Protein AF-A0A7K2XCK0-F1 (afdb_monomer)

Structure (mmCIF, N/CA/C/O backbone):
data_AF-A0A7K2XCK0-F1
#
_entry.id   AF-A0A7K2XCK0-F1
#
loop_
_atom_site.group_PDB
_atom_site.id
_atom_site.type_symbol
_atom_site.label_atom_id
_atom_site.label_alt_id
_atom_site.label_comp_id
_atom_site.label_asym_id
_atom_site.label_entity_id
_atom_site.label_seq_id
_atom_site.pdbx_PDB_ins_code
_atom_site.Cartn_x
_atom_site.Cartn_y
_atom_site.Cartn_z
_atom_site.occupancy
_atom_site.B_iso_or_equiv
_atom_site.auth_seq_id
_atom_site.auth_comp_id
_atom_site.auth_asym_id
_atom_site.auth_atom_id
_atom_site.pdbx_PDB_model_num
ATOM 1 N N . ALA A 1 1 ? 20.947 2.252 -25.915 1.00 42.28 1 ALA A N 1
ATOM 2 C CA . ALA A 1 1 ? 20.000 3.034 -25.095 1.00 42.28 1 ALA A CA 1
ATOM 3 C C . ALA A 1 1 ? 19.285 2.106 -24.116 1.00 42.28 1 ALA A C 1
ATOM 5 O O . ALA A 1 1 ? 18.314 1.449 -24.484 1.00 42.28 1 ALA A O 1
ATOM 6 N N . ALA A 1 2 ? 19.806 1.985 -22.892 1.00 46.41 2 ALA A N 1
ATOM 7 C CA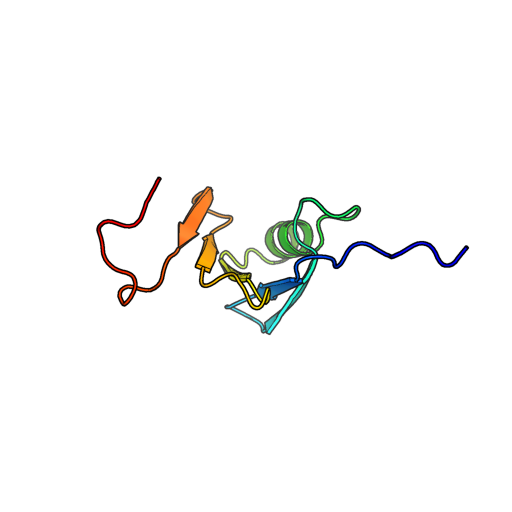 . ALA A 1 2 ? 19.099 1.299 -21.818 1.00 46.41 2 ALA A CA 1
ATOM 8 C C . ALA A 1 2 ? 17.929 2.196 -21.409 1.00 46.41 2 ALA A C 1
ATOM 10 O O . ALA A 1 2 ? 18.117 3.308 -20.925 1.00 46.41 2 ALA A O 1
ATOM 11 N N . ARG A 1 3 ? 16.710 1.752 -21.706 1.00 49.53 3 ARG A N 1
ATOM 12 C CA . ARG A 1 3 ? 15.487 2.446 -21.312 1.00 49.53 3 ARG A CA 1
ATOM 13 C C . ARG A 1 3 ? 15.472 2.393 -19.792 1.00 49.53 3 ARG A C 1
ATOM 15 O O . ARG A 1 3 ? 15.322 1.300 -19.247 1.00 49.53 3 ARG A O 1
ATOM 22 N N . HIS A 1 4 ? 15.689 3.525 -19.128 1.00 51.06 4 HIS A N 1
ATOM 23 C CA . HIS A 1 4 ? 15.466 3.640 -17.693 1.00 51.06 4 HIS A CA 1
ATOM 24 C C . HIS A 1 4 ? 14.024 3.188 -17.460 1.00 51.06 4 HIS A C 1
ATOM 26 O O . HIS A 1 4 ? 13.083 3.894 -17.817 1.00 51.06 4 HIS A O 1
ATOM 32 N N . ARG A 1 5 ? 13.832 1.958 -16.973 1.00 48.75 5 ARG A N 1
ATOM 33 C CA . ARG A 1 5 ? 12.526 1.522 -16.492 1.00 48.75 5 ARG A CA 1
ATOM 34 C C . ARG A 1 5 ? 12.285 2.420 -15.290 1.00 48.75 5 ARG A C 1
ATOM 36 O O . ARG A 1 5 ? 12.977 2.276 -14.288 1.00 48.75 5 ARG A O 1
ATOM 43 N N . THR A 1 6 ? 11.423 3.417 -15.451 1.00 55.62 6 THR A N 1
ATOM 44 C CA . THR A 1 6 ? 11.002 4.304 -14.370 1.00 55.62 6 THR A CA 1
ATOM 45 C C . THR A 1 6 ? 10.671 3.435 -13.165 1.00 55.62 6 THR A C 1
ATOM 47 O O . THR A 1 6 ? 9.927 2.459 -13.291 1.00 55.62 6 THR A O 1
ATOM 50 N N . TRP A 1 7 ? 11.312 3.721 -12.030 1.00 55.69 7 TRP A N 1
ATOM 51 C CA . TRP A 1 7 ? 11.087 2.995 -10.788 1.00 55.69 7 TRP A CA 1
ATOM 52 C C . TRP A 1 7 ? 9.580 2.916 -10.536 1.00 55.69 7 TRP A C 1
ATOM 54 O O . TRP A 1 7 ? 8.902 3.938 -10.432 1.00 55.69 7 TRP A O 1
ATOM 64 N N . ARG A 1 8 ? 9.034 1.697 -10.513 1.00 69.94 8 ARG A N 1
ATOM 65 C CA . ARG A 1 8 ? 7.622 1.494 -10.194 1.00 69.94 8 ARG A CA 1
ATOM 66 C C . ARG A 1 8 ? 7.502 1.608 -8.686 1.00 69.94 8 ARG A C 1
ATOM 68 O O . ARG A 1 8 ? 8.043 0.758 -7.986 1.00 69.94 8 ARG A O 1
ATOM 75 N N . ARG A 1 9 ? 6.816 2.642 -8.195 1.00 84.56 9 ARG A N 1
ATOM 76 C CA . ARG A 1 9 ? 6.474 2.745 -6.770 1.00 84.56 9 ARG A CA 1
ATOM 77 C C . ARG A 1 9 ? 5.753 1.462 -6.354 1.00 84.56 9 ARG A C 1
ATOM 79 O O . ARG A 1 9 ? 4.734 1.110 -6.954 1.00 84.56 9 ARG A O 1
ATOM 86 N N . LEU A 1 10 ? 6.337 0.738 -5.404 1.00 91.69 10 LEU A N 1
ATOM 87 C CA . LEU A 1 10 ? 5.831 -0.544 -4.923 1.00 91.69 10 LEU A CA 1
ATOM 88 C C . LEU A 1 10 ? 4.887 -0.337 -3.745 1.00 91.69 10 LEU A C 1
ATOM 90 O O . LEU A 1 10 ? 4.987 0.650 -3.016 1.00 91.69 10 LEU A O 1
ATOM 94 N N . ARG A 1 11 ? 3.975 -1.291 -3.585 1.00 94.19 11 ARG A N 1
ATOM 95 C CA . ARG A 1 11 ? 2.941 -1.316 -2.561 1.00 94.19 11 ARG A CA 1
ATOM 96 C C . ARG A 1 11 ? 2.912 -2.658 -1.879 1.00 94.19 11 ARG A C 1
ATOM 98 O O . ARG A 1 11 ? 2.848 -3.675 -2.559 1.00 94.19 11 ARG A O 1
ATOM 105 N N . TRP A 1 12 ? 2.948 -2.639 -0.556 1.00 96.12 12 TRP A N 1
ATOM 106 C CA . TRP A 1 12 ? 2.910 -3.821 0.289 1.00 96.12 12 TRP A CA 1
ATOM 107 C C . TRP A 1 12 ? 1.552 -3.938 0.973 1.00 96.12 12 TRP A C 1
ATOM 109 O O . TRP A 1 12 ? 1.124 -3.025 1.673 1.00 96.12 12 TRP A O 1
ATOM 119 N N . CYS A 1 13 ? 0.853 -5.048 0.765 1.00 97.44 13 CYS A N 1
ATOM 120 C CA . CYS A 1 13 ? -0.447 -5.299 1.370 1.00 97.44 13 CYS A CA 1
ATOM 121 C C . CYS A 1 13 ? -0.297 -5.552 2.874 1.00 97.44 13 CYS A C 1
ATOM 123 O O . CYS A 1 13 ? 0.320 -6.539 3.276 1.00 97.44 13 CYS A O 1
ATOM 125 N N . ALA A 1 14 ? -0.933 -4.717 3.695 1.00 97.56 14 ALA A N 1
ATOM 126 C CA . ALA A 1 14 ? -0.850 -4.822 5.152 1.00 97.56 14 ALA A CA 1
ATOM 127 C C . ALA A 1 14 ? -1.558 -6.068 5.718 1.00 97.56 14 ALA A C 1
ATOM 129 O O . ALA A 1 14 ? -1.290 -6.471 6.845 1.00 97.56 14 ALA A O 1
ATOM 130 N N . THR A 1 15 ? -2.453 -6.690 4.944 1.00 98.19 15 THR A N 1
ATOM 131 C CA . THR A 1 15 ? -3.206 -7.880 5.367 1.00 98.19 15 THR A CA 1
ATOM 132 C C . THR A 1 15 ? -2.434 -9.179 5.139 1.00 98.19 15 THR A C 1
ATOM 134 O O . THR A 1 15 ? -2.466 -10.065 5.985 1.00 98.19 15 THR A O 1
ATOM 137 N N . CYS A 1 16 ? -1.759 -9.320 3.993 1.00 98.12 16 CYS A N 1
ATOM 138 C CA . CYS A 1 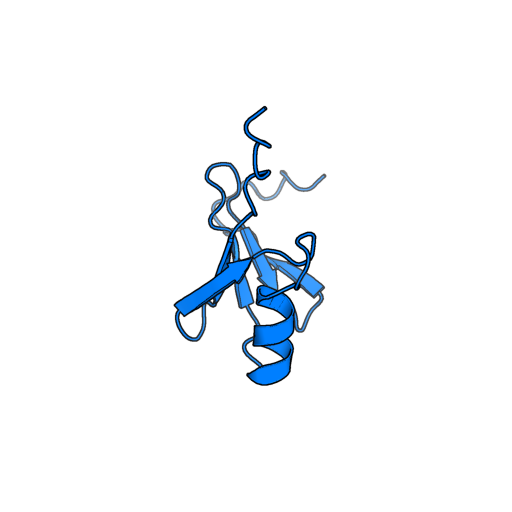16 ? -1.179 -10.605 3.573 1.00 98.12 16 CYS A CA 1
ATOM 139 C C . CYS A 1 16 ? 0.259 -10.522 3.049 1.00 98.12 16 CYS A C 1
ATOM 141 O O . CYS A 1 16 ? 0.819 -11.529 2.626 1.00 98.12 16 CYS A O 1
ATOM 143 N N . GLY A 1 17 ? 0.845 -9.328 3.011 1.00 97.25 17 GLY A N 1
ATOM 144 C CA . GLY A 1 17 ? 2.227 -9.108 2.604 1.00 97.25 17 GLY A CA 1
ATOM 145 C C . GLY A 1 17 ? 2.516 -9.149 1.099 1.00 97.25 17 GLY A C 1
ATOM 146 O O . GLY A 1 17 ? 3.680 -9.072 0.711 1.00 97.25 17 GLY A O 1
ATOM 147 N N . TYR A 1 18 ? 1.494 -9.251 0.242 1.00 96.62 18 TYR A N 1
ATOM 148 C CA . TYR A 1 18 ? 1.661 -9.181 -1.216 1.00 96.62 18 TYR A CA 1
ATOM 149 C C . TYR A 1 18 ? 2.309 -7.855 -1.642 1.00 96.62 18 TYR A C 1
ATOM 151 O O . TYR A 1 18 ? 1.932 -6.800 -1.131 1.00 96.62 18 TYR A O 1
ATOM 159 N N . VAL A 1 19 ? 3.240 -7.896 -2.603 1.00 94.00 19 VAL A N 1
ATOM 160 C CA . VAL A 1 19 ? 3.876 -6.696 -3.167 1.00 94.00 19 VAL A CA 1
ATOM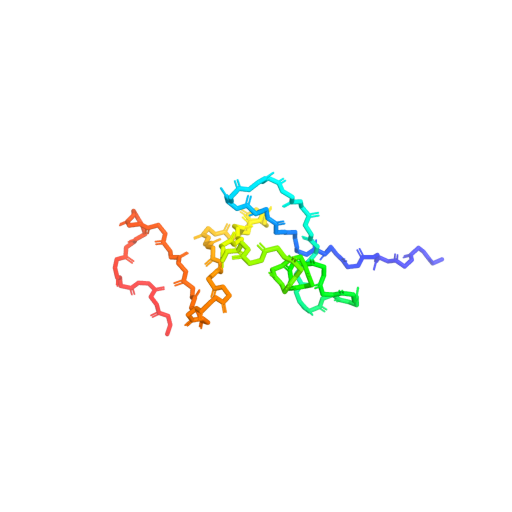 161 C C . VAL A 1 19 ? 3.460 -6.502 -4.623 1.00 94.00 19 VAL A C 1
ATOM 163 O O . VAL A 1 19 ? 3.770 -7.327 -5.479 1.00 94.00 19 VAL A O 1
ATOM 166 N N . GLY A 1 20 ? 2.797 -5.380 -4.906 1.00 91.00 20 GLY A N 1
ATOM 167 C CA . GLY A 1 20 ? 2.367 -4.972 -6.245 1.00 91.00 20 GLY A CA 1
ATOM 168 C C . GLY A 1 20 ? 2.930 -3.608 -6.644 1.00 91.00 20 GLY A C 1
ATOM 169 O O . GLY A 1 20 ? 3.360 -2.827 -5.800 1.00 91.00 20 GLY A O 1
ATOM 170 N N . CYS A 1 21 ? 2.938 -3.288 -7.939 1.00 88.75 21 CYS A N 1
ATOM 171 C CA . CYS A 1 21 ? 3.188 -1.913 -8.376 1.00 88.75 21 CYS A CA 1
ATOM 172 C C . CYS A 1 21 ? 1.945 -1.035 -8.164 1.00 88.75 21 CYS A C 1
ATOM 174 O O . CYS A 1 21 ? 0.815 -1.521 -8.209 1.00 88.75 21 CYS A O 1
ATOM 176 N N . CYS A 1 22 ? 2.185 0.260 -7.954 1.00 77.19 22 CYS A N 1
ATOM 177 C CA . CYS A 1 22 ? 1.160 1.298 -7.858 1.00 77.19 22 CYS A CA 1
ATOM 178 C C . CYS A 1 22 ? 0.293 1.383 -9.129 1.00 77.19 22 CYS A C 1
ATOM 180 O O . CYS A 1 22 ? 0.732 1.012 -10.220 1.00 77.19 22 CYS A O 1
ATOM 182 N N . ASP A 1 23 ? -0.910 1.933 -8.988 1.00 67.75 23 ASP A N 1
ATOM 183 C CA . ASP A 1 23 ? -1.964 2.009 -10.009 1.00 67.75 23 ASP A CA 1
ATOM 184 C C . ASP A 1 23 ? -1.574 2.841 -11.237 1.00 67.75 23 ASP A C 1
ATOM 186 O O . ASP A 1 23 ? -2.061 2.617 -12.341 1.00 67.75 23 ASP A O 1
ATOM 190 N N . SER A 1 24 ? -0.610 3.748 -11.070 1.00 67.12 24 SER A N 1
ATOM 191 C CA . SER A 1 24 ? 0.008 4.511 -12.163 1.00 67.12 24 SER A CA 1
ATOM 192 C C . SER A 1 24 ? 0.964 3.684 -13.037 1.00 67.12 24 SER A C 1
ATOM 194 O O . SER A 1 24 ? 1.443 4.160 -14.067 1.00 67.12 24 SER A O 1
ATOM 196 N N . SER A 1 25 ? 1.269 2.439 -12.659 1.00 64.44 25 SER A N 1
ATOM 197 C CA . SER A 1 25 ? 2.012 1.508 -13.507 1.00 64.44 25 SER A CA 1
ATOM 198 C C . SER A 1 25 ? 1.071 0.706 -14.409 1.00 64.44 25 SER A C 1
ATOM 200 O O . SER A 1 25 ? 0.048 0.226 -13.926 1.00 64.44 25 SER A O 1
ATOM 202 N N . PRO A 1 26 ? 1.438 0.436 -15.680 1.00 62.16 26 PRO A N 1
ATOM 203 C CA . PRO A 1 26 ? 0.730 -0.551 -16.492 1.00 62.16 26 PRO A CA 1
ATOM 204 C C . PRO A 1 26 ? 0.577 -1.869 -15.721 1.00 62.16 26 PRO A C 1
ATOM 206 O O . PRO A 1 26 ? 1.576 -2.446 -15.282 1.00 62.16 26 PRO A O 1
ATOM 209 N N . GLY A 1 27 ? -0.676 -2.292 -15.544 1.00 64.25 27 GLY A N 1
ATOM 210 C CA . GLY A 1 27 ? -1.070 -3.495 -14.807 1.00 64.25 27 GLY A CA 1
ATOM 211 C C . GLY A 1 27 ? -1.729 -3.245 -13.447 1.00 64.25 27 GLY A C 1
ATOM 212 O O . GLY A 1 27 ? -2.415 -4.146 -12.982 1.00 64.25 27 GLY A O 1
ATOM 213 N N . ALA A 1 28 ? -1.558 -2.062 -12.833 1.00 78.25 28 ALA A N 1
ATOM 214 C CA . ALA A 1 28 ? -2.193 -1.671 -11.563 1.00 78.25 28 ALA A CA 1
ATOM 215 C C . ALA A 1 28 ? -2.266 -2.814 -10.521 1.00 78.25 28 ALA A C 1
ATOM 217 O O . ALA A 1 28 ? -3.327 -3.123 -9.980 1.00 78.25 28 ALA A O 1
ATOM 218 N N . HIS A 1 29 ? -1.142 -3.507 -10.290 1.00 88.06 29 HIS A N 1
ATOM 219 C CA . HIS A 1 29 ? -1.144 -4.793 -9.579 1.00 88.06 29 HIS A CA 1
ATOM 220 C C . HIS A 1 29 ? -1.615 -4.688 -8.122 1.00 88.06 29 HIS A C 1
ATOM 222 O O . HIS A 1 29 ? -2.187 -5.644 -7.608 1.00 88.06 29 HIS A O 1
ATOM 228 N N . ALA A 1 30 ? -1.393 -3.553 -7.453 1.00 92.50 30 ALA A N 1
ATOM 229 C CA . ALA A 1 30 ? -1.895 -3.334 -6.098 1.00 92.50 30 ALA A CA 1
ATOM 230 C C . ALA A 1 30 ? -3.433 -3.249 -6.063 1.00 92.50 30 ALA A C 1
ATOM 232 O O . ALA A 1 30 ? -4.059 -3.946 -5.266 1.00 92.50 30 ALA A O 1
ATOM 233 N N . HIS A 1 31 ? -4.042 -2.475 -6.967 1.00 92.50 31 HIS A N 1
ATOM 234 C CA . HIS A 1 31 ? -5.497 -2.405 -7.093 1.00 92.50 31 HIS A CA 1
ATOM 235 C C . HIS A 1 31 ? -6.112 -3.727 -7.572 1.00 92.50 31 HIS A C 1
ATOM 237 O O . HIS A 1 31 ? -7.100 -4.184 -7.005 1.00 92.50 31 HIS A O 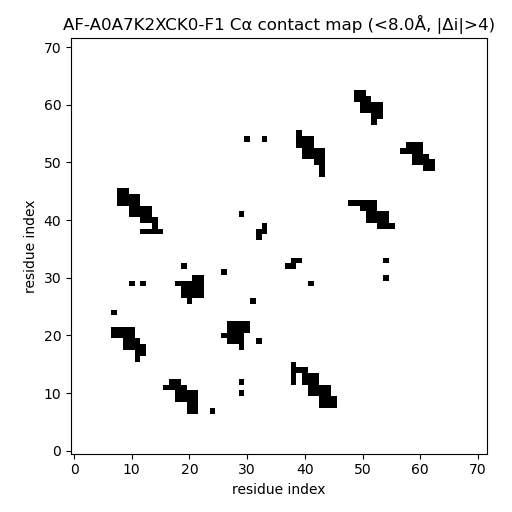1
ATOM 243 N N . ALA A 1 32 ? -5.507 -4.405 -8.552 1.00 93.75 32 ALA A N 1
ATOM 244 C CA . ALA A 1 32 ? -5.981 -5.718 -8.995 1.00 93.75 32 ALA A CA 1
ATOM 245 C C . ALA A 1 32 ? -5.974 -6.746 -7.850 1.00 93.75 32 ALA A C 1
ATOM 247 O O . ALA A 1 32 ? -6.919 -7.518 -7.693 1.00 93.75 32 ALA A O 1
ATOM 248 N N . HIS A 1 33 ? -4.931 -6.723 -7.016 1.00 95.62 33 HIS A N 1
ATOM 249 C CA . HIS A 1 33 ? -4.853 -7.542 -5.809 1.00 95.62 33 HIS A CA 1
ATOM 250 C C . HIS A 1 33 ? -5.963 -7.200 -4.810 1.00 95.62 33 HIS A C 1
ATOM 252 O O . HIS A 1 33 ? -6.607 -8.113 -4.291 1.00 95.62 33 HIS A O 1
ATOM 258 N N . HIS A 1 34 ? -6.232 -5.912 -4.573 1.00 96.00 34 HIS A N 1
ATOM 259 C CA . HIS A 1 34 ? -7.364 -5.481 -3.750 1.00 96.00 34 HIS A CA 1
ATOM 260 C C . HIS A 1 34 ? -8.694 -6.041 -4.280 1.00 96.00 34 HIS A C 1
ATOM 262 O O . HIS A 1 34 ? -9.409 -6.695 -3.528 1.00 96.00 34 HIS A O 1
ATOM 268 N N . LEU A 1 35 ? -8.987 -5.875 -5.574 1.00 95.31 35 LEU A N 1
ATOM 269 C CA . LEU A 1 35 ? -10.227 -6.367 -6.188 1.00 95.31 35 LEU A CA 1
ATOM 270 C C . LEU A 1 35 ? -10.378 -7.892 -6.081 1.00 95.31 35 LEU A C 1
ATOM 272 O O . LEU A 1 35 ? -11.484 -8.392 -5.898 1.00 95.31 35 LEU A O 1
ATOM 276 N N . ALA A 1 36 ? -9.276 -8.636 -6.190 1.00 97.12 36 ALA A N 1
ATOM 277 C CA . ALA A 1 36 ? -9.292 -10.095 -6.134 1.00 97.12 36 ALA A CA 1
ATOM 278 C C . ALA A 1 36 ? -9.426 -10.660 -4.709 1.00 97.12 36 ALA A C 1
ATOM 280 O O . ALA A 1 36 ? -9.933 -11.767 -4.539 1.00 97.12 36 ALA A O 1
ATOM 281 N N . THR A 1 37 ? -8.940 -9.940 -3.693 1.00 98.12 37 THR A N 1
ATOM 282 C CA . THR A 1 37 ? -8.802 -10.466 -2.319 1.00 98.12 37 THR A CA 1
ATOM 283 C C . THR A 1 37 ? -9.648 -9.742 -1.277 1.00 98.12 37 THR A C 1
ATOM 285 O O . THR A 1 37 ? -9.849 -10.264 -0.185 1.00 98.12 37 THR A O 1
AT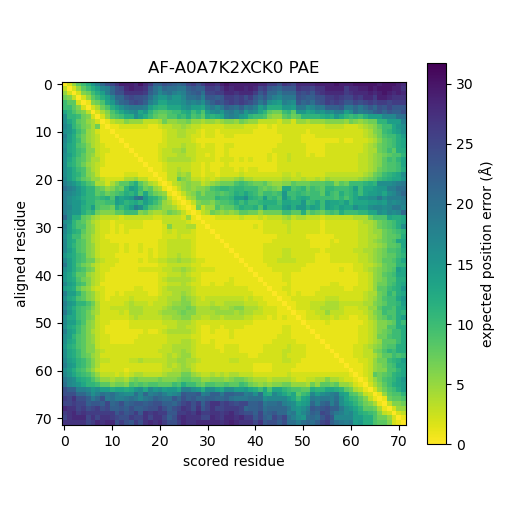OM 288 N N . GLY A 1 38 ? -10.119 -8.533 -1.575 1.00 97.69 38 GLY A N 1
ATOM 289 C CA . GLY A 1 38 ? -10.769 -7.649 -0.611 1.00 97.69 38 GLY A CA 1
ATOM 290 C C . GLY A 1 38 ? -9.815 -7.038 0.421 1.00 97.69 38 GLY A C 1
ATOM 291 O O . GLY A 1 38 ? -10.278 -6.401 1.362 1.00 97.69 38 GLY A O 1
ATOM 292 N N . HIS A 1 39 ? -8.492 -7.206 0.289 1.00 98.38 39 HIS A N 1
ATOM 293 C CA . HIS A 1 39 ? -7.544 -6.629 1.244 1.00 98.38 39 HIS A CA 1
ATOM 294 C C . HIS A 1 39 ? -7.492 -5.101 1.090 1.00 98.38 39 HIS A C 1
ATOM 296 O O . HIS A 1 39 ? -7.127 -4.618 0.015 1.00 98.38 39 HIS A O 1
ATOM 302 N N . PRO A 1 40 ? -7.850 -4.320 2.124 1.00 97.31 40 PRO A N 1
ATOM 303 C CA . PRO A 1 40 ? -8.193 -2.913 1.932 1.00 97.31 40 PRO A CA 1
ATOM 304 C C . PRO A 1 40 ? -6.985 -1.977 1.912 1.00 97.31 40 PRO A C 1
ATOM 306 O O . PR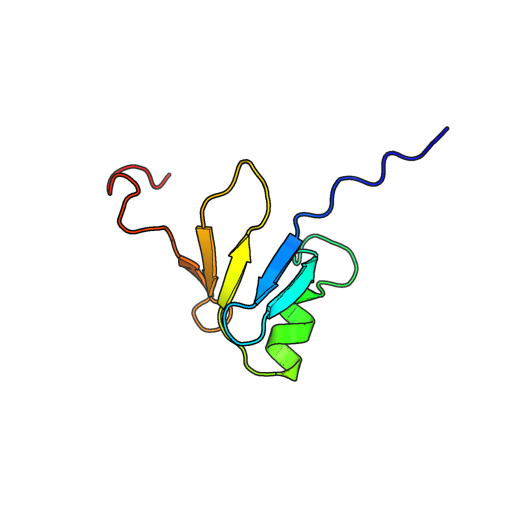O A 1 40 ? -7.077 -0.901 1.333 1.00 97.31 40 PRO A O 1
ATOM 309 N N . VAL A 1 41 ? -5.861 -2.355 2.532 1.00 97.62 41 VAL A N 1
ATOM 310 C CA . VAL A 1 41 ? -4.750 -1.428 2.793 1.00 97.62 41 VAL A CA 1
ATOM 311 C C . VAL A 1 41 ? -3.451 -1.891 2.143 1.00 97.62 41 VAL A C 1
ATOM 313 O O . VAL A 1 41 ? -3.018 -3.035 2.325 1.00 97.62 41 VAL A O 1
ATOM 316 N N . ALA A 1 42 ? -2.789 -0.968 1.439 1.00 96.31 42 ALA A N 1
ATOM 317 C CA . ALA A 1 42 ? -1.439 -1.160 0.923 1.00 96.31 42 ALA A CA 1
ATOM 318 C C . ALA A 1 42 ? -0.504 0.008 1.279 1.00 96.31 42 ALA A C 1
ATOM 320 O O . ALA A 1 42 ? -0.773 1.165 0.964 1.00 96.31 42 ALA A O 1
ATOM 321 N N . VAL A 1 43 ? 0.620 -0.313 1.915 1.00 95.81 43 VAL A N 1
ATOM 322 C CA . VAL A 1 43 ? 1.654 0.622 2.377 1.00 95.81 43 VAL A CA 1
ATOM 323 C C . VAL A 1 43 ? 2.593 0.972 1.228 1.00 95.81 43 VAL A C 1
ATOM 325 O O . VAL A 1 43 ? 2.952 0.091 0.439 1.00 95.81 43 VAL A O 1
ATOM 328 N N . SER A 1 44 ? 2.995 2.241 1.111 1.00 93.56 44 SER A N 1
ATOM 329 C CA . SER A 1 44 ? 4.043 2.613 0.161 1.00 93.56 44 SER A CA 1
ATOM 330 C C . SER A 1 44 ? 5.404 2.089 0.609 1.00 93.56 44 SER A C 1
ATOM 332 O O . SER A 1 44 ? 5.759 2.163 1.778 1.00 93.56 44 SER A O 1
ATOM 334 N N . LEU A 1 45 ? 6.170 1.548 -0.337 1.00 91.81 45 LEU A N 1
ATOM 335 C CA . LEU A 1 45 ? 7.563 1.149 -0.117 1.00 91.81 45 LEU A CA 1
ATOM 336 C C . LEU A 1 45 ? 8.557 2.135 -0.747 1.00 91.81 45 LEU A C 1
ATOM 338 O O . LEU A 1 45 ? 9.743 1.820 -0.863 1.00 91.81 45 LEU A O 1
ATOM 342 N N . 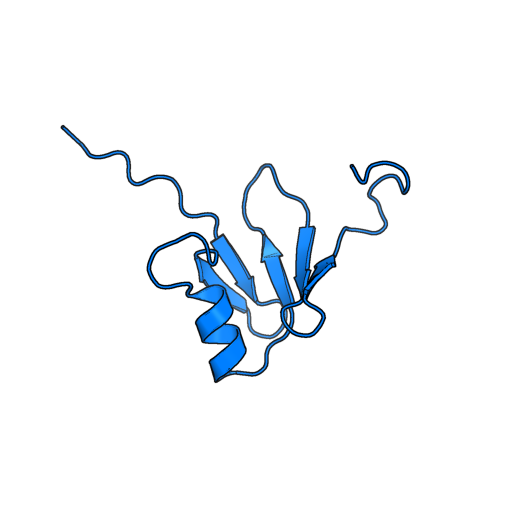ALA A 1 46 ? 8.090 3.285 -1.240 1.00 89.38 46 ALA A N 1
ATOM 343 C CA . ALA A 1 46 ? 8.995 4.292 -1.774 1.00 89.38 46 ALA A CA 1
ATOM 344 C C . ALA A 1 46 ? 9.794 4.937 -0.618 1.00 89.38 46 ALA A C 1
ATOM 346 O O . ALA A 1 46 ? 9.196 5.271 0.400 1.00 89.38 46 ALA A O 1
ATOM 347 N N . PRO A 1 47 ? 11.123 5.117 -0.742 1.00 86.31 47 PRO A N 1
ATOM 348 C CA . PRO A 1 47 ? 11.954 5.631 0.355 1.00 86.31 47 PRO A CA 1
ATOM 349 C C . PRO A 1 47 ? 11.596 7.049 0.822 1.00 86.31 47 PRO A C 1
ATOM 351 O O . PRO A 1 47 ? 11.958 7.439 1.926 1.00 86.31 47 PRO A O 1
ATOM 354 N N . ASP A 1 48 ? 10.949 7.827 -0.043 1.00 87.69 48 ASP A N 1
ATOM 355 C CA . ASP A 1 48 ? 10.515 9.209 0.163 1.00 87.69 48 ASP A CA 1
ATOM 356 C C . ASP A 1 48 ? 9.036 9.330 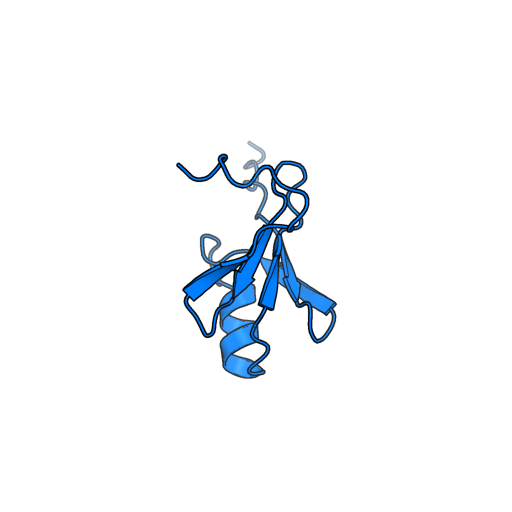0.575 1.00 87.69 48 ASP A C 1
ATOM 358 O O . ASP A 1 48 ? 8.520 10.439 0.694 1.00 87.69 48 ASP A O 1
ATOM 362 N N . GLU A 1 49 ? 8.343 8.210 0.790 1.00 89.31 49 GLU A N 1
ATOM 363 C CA . GLU A 1 49 ? 6.922 8.165 1.131 1.00 89.31 49 GLU A CA 1
ATOM 364 C C . GLU A 1 49 ? 6.705 7.439 2.462 1.00 89.31 49 GLU A C 1
ATOM 366 O O . GLU A 1 49 ? 7.159 6.313 2.641 1.00 89.31 49 GLU A O 1
ATOM 371 N N . ASP A 1 50 ? 5.944 8.053 3.368 1.00 91.31 50 ASP A N 1
ATOM 372 C CA . ASP A 1 50 ? 5.549 7.448 4.645 1.00 91.31 50 ASP A CA 1
ATOM 373 C C . ASP A 1 50 ? 4.024 7.504 4.807 1.00 91.31 50 ASP A C 1
ATOM 375 O O . ASP A 1 50 ? 3.464 8.349 5.506 1.00 91.31 50 ASP A O 1
ATOM 379 N N . TRP A 1 51 ? 3.331 6.664 4.034 1.00 93.44 51 TRP A N 1
ATOM 380 C CA . TRP A 1 51 ? 1.870 6.592 3.995 1.00 93.44 51 TRP A CA 1
ATOM 381 C C . TRP A 1 51 ? 1.374 5.243 3.452 1.00 93.44 51 TRP A C 1
ATOM 383 O O . TRP A 1 51 ? 2.100 4.493 2.790 1.00 93.44 51 TRP A O 1
ATOM 393 N N . ALA A 1 52 ? 0.099 4.945 3.690 1.00 95.12 52 ALA A N 1
ATOM 394 C CA . ALA A 1 52 ? -0.618 3.815 3.106 1.00 95.12 52 ALA A CA 1
ATOM 395 C C . ALA A 1 52 ? -1.889 4.271 2.378 1.00 95.12 52 ALA A C 1
ATOM 397 O O . ALA A 1 52 ? -2.444 5.326 2.668 1.00 95.12 52 ALA A O 1
ATOM 398 N N . TRP A 1 53 ? -2.336 3.491 1.400 1.00 95.44 53 TRP A N 1
ATOM 399 C CA . TRP A 1 53 ? -3.599 3.706 0.698 1.00 95.44 53 TRP A CA 1
ATOM 400 C C . TRP A 1 53 ? -4.659 2.758 1.248 1.00 95.44 53 TRP A C 1
ATOM 402 O O . TRP A 1 53 ? -4.398 1.553 1.321 1.00 95.44 53 TRP A O 1
ATOM 412 N N . CYS A 1 54 ? -5.837 3.279 1.594 1.00 96.31 54 CYS A N 1
ATOM 413 C CA . CYS A 1 54 ? -7.033 2.465 1.781 1.00 96.31 54 CYS A CA 1
ATOM 414 C C . CYS A 1 54 ? -7.834 2.458 0.476 1.00 96.31 54 CYS A C 1
ATOM 416 O O . CYS A 1 54 ? -8.384 3.482 0.086 1.00 96.31 54 CYS A O 1
ATOM 418 N N . PHE A 1 55 ? -7.916 1.307 -0.190 1.00 94.56 55 PHE A N 1
ATOM 419 C CA . PHE A 1 55 ? -8.719 1.153 -1.404 1.00 94.56 55 PHE A CA 1
ATOM 420 C C . PHE A 1 55 ? -10.222 1.229 -1.124 1.00 94.56 55 PHE A C 1
ATOM 422 O O . PHE A 1 55 ? -10.958 1.734 -1.959 1.00 94.56 55 PHE A O 1
ATOM 429 N N . ALA A 1 56 ? -10.672 0.746 0.039 1.00 96.19 56 ALA A N 1
ATOM 430 C CA . ALA A 1 56 ? -12.094 0.707 0.379 1.00 96.19 56 ALA A CA 1
ATOM 431 C C . ALA A 1 56 ? -12.686 2.104 0.625 1.00 96.19 56 ALA A C 1
ATOM 433 O O . ALA A 1 56 ? -13.821 2.362 0.240 1.00 96.19 56 ALA A O 1
ATOM 434 N N . ASP A 1 57 ? -11.905 2.987 1.249 1.00 96.75 57 ASP A N 1
ATOM 435 C CA . ASP A 1 57 ? -12.330 4.342 1.619 1.00 96.75 57 ASP A CA 1
ATOM 436 C C . ASP A 1 57 ? -11.727 5.429 0.710 1.00 96.75 57 ASP A C 1
ATOM 438 O O . ASP A 1 57 ? -11.959 6.615 0.930 1.00 96.75 57 ASP A O 1
ATOM 442 N N . GLU A 1 58 ? -10.916 5.032 -0.276 1.00 94.88 58 GLU A N 1
ATOM 443 C CA . GLU A 1 58 ? -10.208 5.915 -1.214 1.00 94.88 58 GLU A CA 1
ATOM 444 C C . GLU A 1 58 ? -9.441 7.066 -0.533 1.00 94.88 58 GLU A C 1
ATOM 446 O O . GLU A 1 58 ? -9.500 8.225 -0.95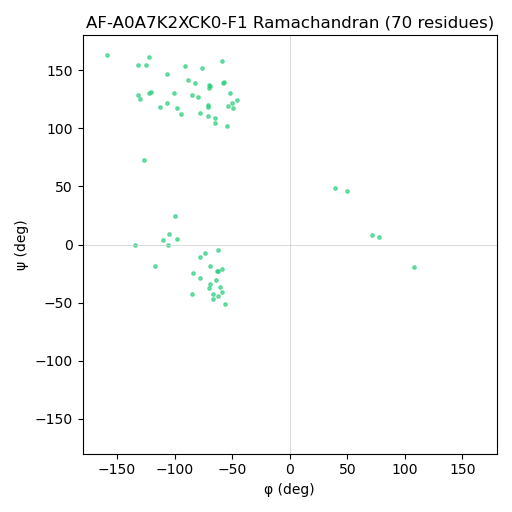2 1.00 94.88 58 GLU A O 1
ATOM 451 N N . LEU A 1 59 ? -8.698 6.752 0.534 1.00 95.44 59 LEU A N 1
ATOM 452 C CA . LEU A 1 59 ? -7.988 7.750 1.339 1.00 95.44 59 LEU A CA 1
ATOM 453 C C . LEU A 1 59 ? -6.528 7.394 1.625 1.00 95.44 59 LEU A C 1
ATOM 455 O O . LEU A 1 59 ? -6.124 6.225 1.680 1.00 95.44 59 LEU A O 1
ATOM 459 N N . PHE A 1 60 ? -5.736 8.444 1.851 1.00 94.56 60 PHE A N 1
ATOM 460 C CA . PHE A 1 60 ? -4.380 8.339 2.376 1.00 94.56 60 PHE A CA 1
ATOM 461 C C . PHE A 1 60 ? -4.420 8.149 3.893 1.00 94.56 60 PHE A C 1
ATOM 463 O O . PHE A 1 60 ? -5.002 8.944 4.628 1.00 94.56 60 PHE A O 1
ATOM 470 N N . LEU A 1 61 ? -3.746 7.106 4.360 1.00 94.81 61 LEU A N 1
ATOM 471 C CA . LEU A 1 61 ? -3.444 6.864 5.761 1.00 94.81 61 LEU A CA 1
ATOM 472 C C . LEU A 1 61 ? -2.022 7.349 6.029 1.00 94.81 61 LEU A C 1
ATOM 474 O O . LEU A 1 61 ? -1.067 6.814 5.467 1.00 94.81 61 LEU A O 1
ATOM 478 N N . VAL A 1 62 ? -1.882 8.342 6.900 1.00 92.94 62 VAL A N 1
ATOM 479 C CA . VAL A 1 62 ? -0.581 8.840 7.360 1.00 92.94 62 VAL A CA 1
ATOM 480 C C . VAL A 1 62 ? -0.320 8.386 8.798 1.00 92.94 62 VAL A C 1
ATOM 482 O O . VAL A 1 62 ? -1.269 8.270 9.581 1.00 92.94 62 VAL A O 1
ATOM 485 N N . PRO A 1 63 ? 0.939 8.117 9.181 1.00 86.06 63 PRO A N 1
ATOM 486 C CA . PRO A 1 63 ? 1.276 7.810 10.564 1.00 86.06 63 PRO A CA 1
ATOM 487 C C . PRO A 1 63 ? 0.845 8.936 11.509 1.00 86.06 63 PRO A C 1
ATOM 489 O O . PRO A 1 63 ? 1.056 10.112 11.226 1.00 86.06 63 PRO A O 1
ATOM 492 N N . VAL A 1 64 ? 0.316 8.582 12.684 1.00 77.56 64 VAL A N 1
ATOM 493 C CA . VAL A 1 64 ? -0.043 9.547 13.749 1.00 77.56 64 VAL A CA 1
ATOM 494 C C . VAL A 1 64 ? 1.156 10.376 14.227 1.00 77.56 64 VAL A C 1
ATOM 496 O O . VAL A 1 64 ? 0.983 11.447 14.803 1.00 77.56 64 VAL A O 1
ATOM 499 N N . THR A 1 65 ? 2.373 9.888 13.989 1.00 71.88 65 THR A N 1
ATOM 500 C CA . THR A 1 65 ? 3.625 10.581 14.299 1.00 71.88 65 THR A CA 1
ATOM 501 C C . THR A 1 65 ? 3.990 11.668 13.289 1.00 71.88 65 THR A C 1
ATOM 503 O O . THR A 1 65 ? 4.897 12.450 13.565 1.00 71.88 65 THR A O 1
ATOM 506 N N . ALA A 1 66 ? 3.307 11.749 12.143 1.00 62.16 66 ALA A N 1
ATOM 507 C CA . ALA A 1 66 ? 3.425 12.897 11.257 1.00 62.16 66 ALA A CA 1
ATOM 508 C C . ALA A 1 66 ? 2.782 14.128 11.933 1.00 62.16 66 ALA A C 1
ATOM 510 O O . ALA A 1 66 ? 1.697 14.002 12.512 1.00 62.16 66 ALA A O 1
ATOM 511 N N . PRO A 1 67 ? 3.413 15.321 11.892 1.00 61.16 67 PRO A N 1
ATOM 512 C CA . PRO A 1 67 ? 2.796 16.547 12.388 1.00 61.16 67 PRO A CA 1
ATOM 513 C C . PRO A 1 67 ? 1.409 16.711 11.762 1.00 61.16 67 PRO A C 1
ATOM 515 O O . PRO A 1 67 ? 1.265 16.611 10.543 1.00 61.16 67 PRO A O 1
ATOM 518 N N . ARG A 1 68 ? 0.389 16.968 12.590 1.00 58.91 68 ARG A N 1
ATOM 519 C CA . ARG A 1 68 ? -1.029 17.033 12.175 1.00 58.91 68 ARG A CA 1
ATOM 520 C C . ARG A 1 68 ? -1.318 18.150 11.156 1.00 58.91 68 ARG A C 1
ATOM 522 O O . ARG A 1 68 ? -2.424 18.219 10.632 1.00 58.91 68 ARG A O 1
ATOM 529 N N . ASP A 1 69 ? -0.312 18.964 10.848 1.00 60.69 69 ASP A N 1
ATOM 530 C CA . ASP A 1 69 ? -0.401 20.220 10.112 1.00 60.69 69 ASP A CA 1
ATOM 531 C C . ASP A 1 69 ? 0.233 20.115 8.706 1.00 60.69 69 ASP A C 1
ATOM 533 O O . ASP A 1 69 ? 0.326 21.108 7.992 1.00 60.69 69 ASP A O 1
ATOM 537 N N . ALA A 1 70 ? 0.692 18.922 8.304 1.00 56.16 70 ALA A N 1
ATOM 538 C CA . ALA A 1 70 ? 1.428 18.690 7.057 1.00 56.16 70 ALA A CA 1
ATOM 539 C C . ALA A 1 70 ? 0.575 18.122 5.895 1.00 56.16 70 ALA A C 1
ATOM 541 O O . ALA A 1 70 ? 1.121 17.471 5.005 1.00 56.16 70 ALA A O 1
ATOM 542 N N . SER A 1 71 ? -0.748 18.339 5.880 1.00 48.78 71 SER A N 1
ATOM 543 C CA . SER A 1 71 ? -1.557 18.105 4.666 1.00 48.78 71 SER A CA 1
ATOM 544 C C . SER A 1 71 ? -1.513 19.338 3.751 1.00 48.78 71 SER A C 1
ATOM 546 O O . SER A 1 71 ? -1.769 20.431 4.259 1.00 48.78 71 SER A O 1
ATOM 548 N N . PRO A 1 72 ? -1.196 19.205 2.446 1.00 54.78 72 PRO A N 1
ATOM 549 C CA . PRO A 1 72 ? -1.421 20.267 1.464 1.00 54.78 72 PRO A CA 1
ATOM 550 C C . PRO A 1 72 ? -2.912 20.506 1.188 1.00 54.78 72 PRO A C 1
ATOM 552 O O . PRO A 1 72 ? -3.709 19.548 1.321 1.00 54.78 72 PRO A O 1
#

Sequence (72 aa):
AARHRTWRRLRWCATCGYVGCCDSSPGAHAHAHHLATGHPVAVSLAPDEDWAWCFADELFLVPVTAPRDASP

pLDDT: mean 82.86, std 17.04, range [42.28, 98.38]

Mean predicted aligned error: 7.7 Å

Nearest PDB structures (foldseek):
  2ida-assembly1_A  TM=8.050E-01  e=2.882E-05  Rhodopseudomonas palustris

Foldseek 3Di:
DPPPPPDFFWWAQPPPGDIDGDCVDVPRGVVVCCVVPVRFKIATPPPPDAWIAGNVVRDIGHDPPPDPPPDD

Radius of gyration: 13.43 Å; Cα contacts (8 Å, |Δi|>4): 107; chains: 1; bounding box: 32×31×39 Å

Secondary structure (DSSP, 8-state):
---------EEEETTT--EEE-TTSTT-HHHHHHHHH---EEEE--TT---EEETTTTEEE--TTS-TT---

Solvent-accessible surface area (backbone atoms only — not comparable to full-atom values): 4446 Å² total; per-residue (Å²): 133,84,75,78,73,72,82,69,52,36,26,35,28,76,81,78,65,51,75,22,37,38,65,92,39,96,76,21,40,39,56,51,48,26,76,76,68,66,52,45,40,32,32,49,66,39,95,93,48,80,40,27,40,31,69,81,76,74,41,82,44,64,57,87,86,51,69,93,80,75,72,132